Protein AF-A0A447PQ79-F1 (afdb_monomer)

Foldseek 3Di:
DDADPDPVVVCCVQFWDDWDFDDDCVVPPPGDIDTHTDPGDDDDQADPVGDGPDDPPPPPDDD

InterPro domains:
  IPR004647 Fe-S hydro-lyase, tartrate dehydratase beta-type, catalytic domain [PF05683] (1-53)
  IPR036660 Fe-S hydro-lyase, tartrate dehydratase beta-type, catalytic domain superfamily [G3DSA:3.20.130.10] (1-54)
  IPR036660 Fe-S hydro-lyase, tartrate dehydratase beta-type, catalytic domain superfamily [SSF117457] (2-53)
  IPR051208 Class-I Fumarase/Tartrate Dehydratase [PTHR30389] (1-53)

Radius of gyration: 16.38 Å; Cα contacts (8 Å, |Δi|>4): 63; chains: 1; bounding box: 44×28×33 Å

pLDDT: mean 73.21, std 12.89, range [41.44, 88.88]

Organism: Salmonella enterica I (NCBI:txid59201)

Mean predicted aligned error: 10.77 Å

Nearest PDB structures (foldseek):
  3low-assembly1_B  TM=2.962E-01  e=8.973E+00  Homo sapiens

Solvent-accessible surface area (backbone atoms only — not comparable to full-atom values): 4231 Å² total; per-residue (Å²): 114,42,64,79,83,79,61,57,69,60,46,47,70,72,22,50,79,45,81,43,81,76,46,58,75,89,56,56,92,74,30,46,68,50,68,44,68,49,89,68,75,64,43,77,42,62,48,98,85,74,53,59,70,66,76,84,82,79,75,77,83,89,126

Sequence (63 aa):
MGSIGGPAAVLAQQSIKHLECVEYPELGMEAIWKIEVEDFPAFILVDDKGKRFLPADCQQTVR

Secondary structure (DSSP, 8-state):
-EE-SS-HHHHHHHHEEEEEEEE-GGGGGGSEEEEEESS--EE--B-TTS-BSS-S-------

Structure (mmCIF, N/CA/C/O backbone):
data_AF-A0A447PQ79-F1
#
_entry.id   AF-A0A447PQ79-F1
#
loop_
_atom_site.group_PDB
_atom_site.id
_atom_site.type_symbol
_atom_site.label_atom_id
_atom_site.label_alt_id
_atom_site.label_comp_id
_atom_site.label_asym_id
_atom_site.label_entity_id
_atom_site.label_seq_id
_atom_site.pdbx_PDB_ins_code
_atom_site.Cartn_x
_atom_site.Cartn_y
_atom_site.Cartn_z
_atom_site.occupancy
_atom_site.B_iso_or_equiv
_atom_site.auth_seq_id
_atom_site.auth_comp_id
_atom_site.auth_asym_id
_atom_site.auth_atom_id
_ato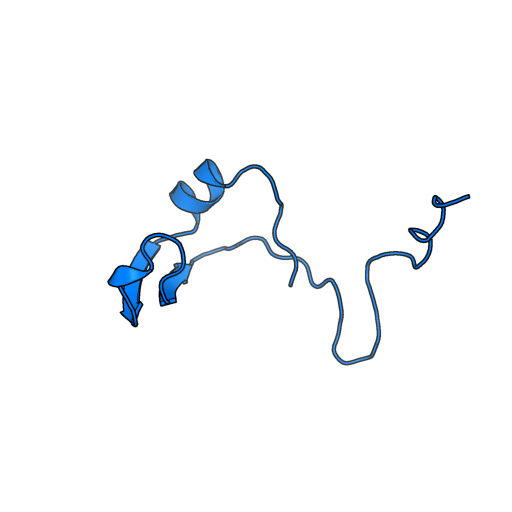m_site.pdbx_PDB_model_num
ATOM 1 N N . MET A 1 1 ? 5.474 0.510 -10.041 1.00 52.75 1 MET A N 1
ATOM 2 C CA . MET A 1 1 ? 5.515 1.775 -9.274 1.00 52.75 1 MET A CA 1
ATOM 3 C C . MET A 1 1 ? 6.412 1.567 -8.063 1.00 52.75 1 MET A C 1
ATOM 5 O O . MET A 1 1 ? 6.372 0.483 -7.500 1.00 52.75 1 MET A O 1
ATOM 9 N N . GLY A 1 2 ? 7.253 2.533 -7.711 1.00 58.34 2 GLY A N 1
ATOM 10 C CA . GLY A 1 2 ? 8.088 2.510 -6.511 1.00 58.34 2 GLY A CA 1
ATOM 11 C C . GLY A 1 2 ? 7.547 3.485 -5.477 1.00 58.34 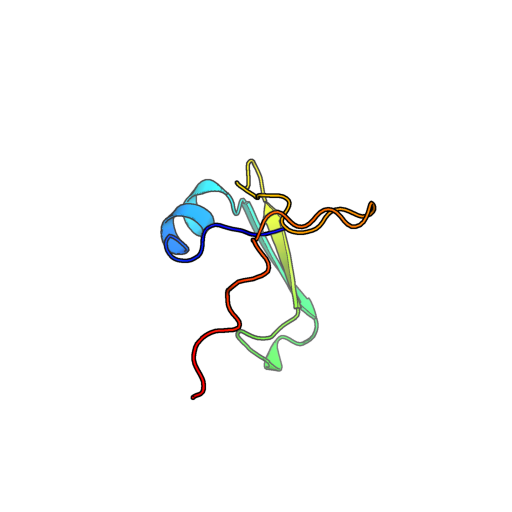2 GLY A C 1
ATOM 12 O O . GLY A 1 2 ? 7.313 4.643 -5.810 1.00 58.34 2 GLY A O 1
ATOM 13 N N . SER A 1 3 ? 7.344 3.017 -4.249 1.00 70.25 3 SER A N 1
ATOM 14 C CA . SER A 1 3 ? 7.055 3.874 -3.094 1.00 70.25 3 SER A CA 1
ATOM 15 C C . SER A 1 3 ? 8.352 4.219 -2.357 1.00 70.25 3 SER A C 1
ATOM 17 O O . SER A 1 3 ? 9.349 3.504 -2.485 1.00 70.25 3 SER A O 1
ATOM 19 N N . ILE A 1 4 ? 8.348 5.300 -1.576 1.00 73.00 4 ILE A N 1
ATOM 20 C CA . ILE A 1 4 ? 9.457 5.636 -0.678 1.00 73.00 4 ILE A CA 1
ATOM 21 C C . ILE A 1 4 ? 9.486 4.601 0.458 1.00 73.00 4 ILE A C 1
ATOM 23 O O . ILE A 1 4 ? 8.614 4.589 1.325 1.00 73.00 4 ILE A O 1
ATOM 27 N N . GLY A 1 5 ? 10.496 3.728 0.460 1.00 61.62 5 GLY A N 1
ATOM 28 C CA . GLY A 1 5 ? 10.731 2.772 1.545 1.00 61.62 5 GLY A CA 1
ATOM 29 C C . GLY A 1 5 ? 11.315 3.462 2.781 1.00 61.62 5 GLY A C 1
ATOM 30 O O . GLY A 1 5 ? 12.306 4.179 2.671 1.00 61.62 5 GLY A O 1
ATOM 31 N N . GLY A 1 6 ? 10.706 3.259 3.954 1.00 74.38 6 GLY A N 1
ATOM 32 C CA . GLY A 1 6 ? 11.163 3.837 5.227 1.00 74.38 6 GLY A CA 1
ATOM 33 C C . GLY A 1 6 ? 10.040 4.465 6.062 1.00 74.38 6 GLY A C 1
ATOM 34 O O . GLY A 1 6 ? 9.741 3.949 7.138 1.00 74.38 6 GLY A O 1
ATOM 35 N N . PRO A 1 7 ? 9.365 5.534 5.598 1.00 77.75 7 PRO A N 1
ATOM 36 C CA . PRO A 1 7 ? 8.349 6.257 6.368 1.00 77.75 7 PRO A CA 1
ATOM 37 C C . PRO A 1 7 ? 6.973 5.558 6.366 1.00 77.75 7 PRO A C 1
ATOM 39 O O . PRO A 1 7 ? 5.941 6.191 6.147 1.00 77.75 7 PRO A O 1
ATOM 42 N N . ALA A 1 8 ? 6.937 4.249 6.630 1.00 72.00 8 ALA A N 1
ATOM 43 C CA . ALA A 1 8 ? 5.716 3.442 6.574 1.00 72.00 8 ALA A CA 1
ATOM 44 C C . ALA A 1 8 ? 4.623 3.933 7.540 1.00 72.00 8 ALA A C 1
ATOM 46 O O . ALA A 1 8 ? 3.453 3.937 7.180 1.00 72.00 8 ALA A O 1
ATOM 47 N N . ALA A 1 9 ? 4.994 4.408 8.735 1.00 68.31 9 ALA A N 1
ATOM 48 C CA . ALA A 1 9 ? 4.036 4.917 9.720 1.00 68.31 9 ALA A CA 1
ATOM 49 C C . ALA A 1 9 ? 3.344 6.214 9.265 1.00 68.31 9 ALA A C 1
ATOM 51 O O . ALA A 1 9 ? 2.142 6.377 9.452 1.00 68.31 9 ALA A O 1
ATOM 52 N N . VAL A 1 10 ? 4.092 7.119 8.629 1.00 75.06 10 VAL A N 1
ATOM 53 C CA . VAL A 1 10 ? 3.562 8.396 8.128 1.00 75.06 10 VAL A CA 1
ATOM 54 C C . VAL A 1 10 ? 2.680 8.158 6.902 1.00 75.06 10 VAL A C 1
ATOM 56 O O . VAL A 1 10 ? 1.576 8.688 6.832 1.00 75.06 10 VAL A O 1
ATOM 59 N N . LEU A 1 11 ? 3.115 7.288 5.985 1.00 74.69 11 LEU A N 1
ATOM 60 C CA . LEU A 1 11 ? 2.315 6.877 4.827 1.00 74.69 11 LEU A CA 1
ATOM 61 C C . LEU A 1 11 ? 1.026 6.166 5.250 1.00 74.69 11 LEU A C 1
ATOM 63 O O . LEU A 1 11 ? -0.035 6.443 4.698 1.00 74.69 11 LEU A O 1
ATOM 67 N N . ALA A 1 12 ? 1.094 5.293 6.256 1.00 72.56 12 ALA A N 1
ATOM 68 C CA . ALA A 1 12 ? -0.089 4.627 6.781 1.00 72.56 12 ALA A CA 1
ATOM 69 C C . ALA A 1 12 ? -1.069 5.618 7.419 1.00 72.56 12 ALA A C 1
ATOM 71 O O . ALA A 1 12 ? -2.270 5.510 7.212 1.00 72.56 12 ALA A O 1
ATOM 72 N N . GLN A 1 13 ? -0.573 6.612 8.155 1.00 71.94 13 GLN A N 1
ATOM 73 C CA . GLN A 1 13 ? -1.439 7.588 8.811 1.00 71.94 13 GLN A CA 1
ATOM 74 C C . GLN A 1 13 ? -2.060 8.601 7.839 1.00 71.94 13 GLN A C 1
ATOM 76 O O . GLN A 1 13 ? -3.184 9.049 8.057 1.00 71.94 13 GLN A O 1
ATOM 81 N N . GLN A 1 14 ? -1.327 9.005 6.801 1.00 77.50 14 GLN A N 1
ATOM 82 C CA . GLN A 1 14 ? -1.751 10.088 5.911 1.00 77.50 14 GLN A CA 1
ATOM 83 C C . GLN A 1 14 ? -2.442 9.586 4.644 1.00 77.50 14 GLN A C 1
ATOM 85 O O . GLN A 1 14 ? -3.396 10.217 4.188 1.00 77.50 14 GLN A O 1
ATOM 90 N N . SER A 1 15 ? -1.992 8.454 4.100 1.00 76.88 15 SER A N 1
ATOM 91 C CA . SER A 1 15 ? -2.412 7.977 2.781 1.00 76.88 15 SER A CA 1
ATOM 92 C C . SER A 1 15 ? -3.305 6.739 2.820 1.00 76.88 15 SER A C 1
ATOM 94 O O . SER A 1 15 ? -3.944 6.469 1.812 1.00 76.88 15 SER A O 1
ATOM 96 N N . ILE A 1 16 ? -3.391 5.990 3.928 1.00 83.25 16 ILE A N 1
ATOM 97 C CA . ILE A 1 16 ? -4.293 4.827 4.035 1.00 83.25 16 ILE A CA 1
ATOM 98 C C . ILE A 1 16 ? -5.610 5.257 4.691 1.00 83.25 16 ILE A C 1
ATOM 100 O O . ILE A 1 16 ? -5.630 5.662 5.852 1.00 83.25 16 ILE A O 1
ATOM 104 N N . LYS A 1 17 ? -6.720 5.169 3.951 1.00 84.44 17 LYS A N 1
ATOM 105 C CA . LYS A 1 17 ? -8.065 5.548 4.425 1.00 84.44 17 LYS A CA 1
ATOM 106 C C . LYS A 1 17 ? -8.866 4.366 4.941 1.00 84.44 17 LYS A C 1
ATOM 108 O O . LYS A 1 17 ? -9.598 4.500 5.919 1.00 84.44 17 LYS A O 1
ATOM 113 N N . HIS A 1 18 ? -8.726 3.220 4.287 1.00 84.31 18 HIS A N 1
ATOM 114 C CA . HIS A 1 18 ? -9.433 2.008 4.662 1.00 84.31 18 HIS A CA 1
ATOM 115 C C . HIS A 1 18 ? -8.552 0.783 4.443 1.00 84.31 18 HIS A C 1
ATOM 117 O O . HIS A 1 18 ? -7.747 0.751 3.511 1.00 84.31 18 HIS A O 1
ATOM 123 N N . LEU A 1 19 ? -8.706 -0.211 5.315 1.00 84.75 19 LEU A N 1
ATOM 124 C CA . LEU A 1 19 ? -7.976 -1.469 5.260 1.00 84.75 19 LEU A CA 1
ATOM 125 C C . LEU A 1 19 ? -8.942 -2.607 5.591 1.00 84.75 19 LEU A C 1
ATOM 127 O O . LEU A 1 19 ? -9.465 -2.682 6.703 1.00 84.75 19 LEU A O 1
ATOM 131 N N . GLU A 1 20 ? -9.173 -3.474 4.614 1.00 88.44 20 GLU A N 1
ATOM 132 C CA . GLU A 1 20 ? -10.092 -4.605 4.695 1.00 88.44 20 GLU A CA 1
ATOM 133 C C . GLU A 1 20 ? -9.341 -5.895 4.341 1.00 88.44 20 GLU A C 1
ATOM 135 O O . GLU A 1 20 ? -8.584 -5.940 3.369 1.00 88.44 20 GLU A O 1
ATOM 140 N N . CYS A 1 21 ? -9.532 -6.951 5.135 1.00 85.31 21 CYS A N 1
ATOM 141 C CA . CYS A 1 21 ? -9.012 -8.280 4.813 1.00 85.31 21 CYS A CA 1
ATOM 142 C C . CYS A 1 21 ? -9.998 -8.972 3.870 1.00 85.31 21 CYS A C 1
ATOM 144 O O . CYS A 1 21 ? -11.144 -9.207 4.253 1.00 85.31 21 CYS A O 1
ATOM 146 N N . VAL A 1 22 ? -9.565 -9.264 2.644 1.00 86.81 22 VAL A N 1
ATOM 147 C CA . VAL A 1 22 ? -10.430 -9.850 1.610 1.00 86.81 22 VAL A CA 1
ATOM 148 C C . VAL A 1 22 ? -10.425 -11.370 1.708 1.00 86.81 22 VAL A C 1
ATOM 150 O O . VAL A 1 22 ? -11.482 -11.991 1.696 1.00 86.81 22 VAL A O 1
ATOM 153 N N . GLU A 1 23 ? -9.239 -11.971 1.827 1.00 85.31 23 GLU A N 1
ATOM 154 C CA . GLU A 1 23 ? -9.055 -13.423 1.802 1.00 85.31 23 GLU A CA 1
ATOM 155 C C . GLU A 1 23 ? -7.868 -13.869 2.675 1.00 85.31 23 GLU A C 1
ATOM 157 O O . GLU A 1 23 ? -6.899 -13.129 2.863 1.00 85.31 23 GLU A O 1
ATOM 162 N N . TYR A 1 24 ? -7.946 -15.116 3.155 1.00 85.56 24 TYR A N 1
ATOM 163 C CA . TYR A 1 24 ? -6.929 -15.821 3.953 1.00 85.56 24 TYR A CA 1
ATOM 164 C C . TYR A 1 24 ? -6.509 -15.122 5.263 1.00 85.56 24 TYR A C 1
ATOM 166 O O . TYR A 1 24 ? -5.317 -14.872 5.475 1.00 85.56 24 TYR A O 1
ATOM 174 N N . PRO A 1 25 ? -7.448 -14.812 6.183 1.00 83.19 25 PRO A N 1
ATOM 175 C CA . PRO A 1 25 ? -7.121 -14.166 7.458 1.00 83.19 25 PRO A CA 1
ATOM 176 C C . PRO A 1 25 ? -6.164 -14.990 8.341 1.00 83.19 25 PRO A C 1
ATOM 178 O O . PRO A 1 25 ? -5.504 -14.435 9.220 1.00 83.19 25 PRO A O 1
ATOM 181 N N . GLU A 1 26 ? -6.052 -16.299 8.115 1.00 86.88 26 GLU A N 1
ATOM 182 C CA . GLU A 1 26 ? -5.145 -17.200 8.828 1.00 86.88 26 GLU A CA 1
ATOM 183 C C . GLU A 1 26 ? -3.655 -16.942 8.552 1.00 86.88 26 GLU A C 1
ATOM 185 O O . GLU A 1 26 ? -2.819 -17.290 9.386 1.00 86.88 26 GLU A O 1
ATOM 190 N N . LEU A 1 27 ? -3.311 -16.298 7.430 1.00 85.06 27 LEU A N 1
ATOM 191 C CA . LEU A 1 27 ? -1.930 -15.925 7.088 1.00 85.06 27 LEU A CA 1
ATOM 192 C C . LEU A 1 27 ? -1.456 -14.664 7.837 1.00 85.06 27 LEU A C 1
ATOM 194 O O . LEU A 1 27 ? -0.303 -14.243 7.708 1.00 85.06 27 LEU A O 1
ATOM 198 N N . GLY A 1 28 ? -2.328 -14.054 8.648 1.00 86.94 28 GLY A N 1
ATOM 199 C CA . GLY A 1 28 ? -1.997 -12.899 9.473 1.00 86.94 28 GLY A CA 1
ATOM 200 C C . GLY A 1 28 ? -1.540 -11.713 8.626 1.00 86.94 28 GLY A C 1
ATOM 201 O O . GLY A 1 28 ? -2.318 -11.152 7.861 1.00 86.94 28 GLY A O 1
ATOM 202 N N . MET A 1 29 ? -0.272 -11.315 8.759 1.00 82.50 29 MET A N 1
ATOM 203 C CA . MET A 1 29 ? 0.268 -10.152 8.041 1.00 82.50 29 MET A CA 1
ATOM 204 C C . MET A 1 29 ? 0.413 -10.369 6.526 1.00 82.50 29 MET A C 1
ATOM 206 O O . MET A 1 29 ? 0.499 -9.393 5.788 1.00 82.50 29 MET A O 1
ATOM 210 N N . GLU A 1 30 ? 0.414 -11.624 6.069 1.00 84.75 30 GLU A N 1
ATOM 211 C CA . GLU A 1 30 ? 0.553 -11.995 4.652 1.00 84.75 30 GLU A CA 1
ATOM 212 C C . GLU A 1 30 ? -0.797 -12.224 3.950 1.00 84.75 30 GLU A C 1
ATOM 214 O O . GLU A 1 30 ? -0.827 -12.592 2.776 1.00 84.75 30 GLU A O 1
ATOM 219 N N . ALA A 1 31 ? -1.916 -12.004 4.652 1.00 87.81 31 ALA A N 1
ATOM 220 C CA . ALA A 1 31 ? -3.256 -12.096 4.079 1.00 87.81 31 ALA A CA 1
ATOM 221 C C . ALA A 1 31 ? -3.460 -11.105 2.916 1.00 87.81 31 ALA A C 1
ATOM 223 O O . ALA A 1 31 ? -2.708 -10.141 2.742 1.00 87.81 31 ALA A O 1
ATOM 224 N N . ILE A 1 32 ? -4.498 -11.321 2.105 1.00 85.12 32 ILE A N 1
ATOM 225 C CA . ILE A 1 32 ? -4.810 -10.410 1.001 1.00 85.12 32 ILE A CA 1
ATOM 226 C C . ILE A 1 32 ? -5.578 -9.214 1.561 1.00 85.12 32 ILE A C 1
ATOM 228 O O . ILE A 1 32 ? -6.747 -9.317 1.941 1.00 85.12 32 ILE A O 1
ATOM 232 N N . TRP A 1 33 ? -4.915 -8.060 1.571 1.00 85.94 33 TRP A N 1
ATOM 233 C CA . TRP A 1 33 ? -5.477 -6.806 2.061 1.00 85.94 33 TRP A CA 1
ATOM 234 C C . TRP A 1 33 ? -5.934 -5.924 0.907 1.00 85.94 33 TRP A C 1
ATOM 236 O O . TRP A 1 33 ? -5.164 -5.608 -0.004 1.00 85.94 33 TRP A O 1
ATOM 246 N N . LYS A 1 34 ? -7.180 -5.463 0.979 1.00 86.00 34 LYS A N 1
ATOM 247 C CA . LYS A 1 34 ? -7.673 -4.362 0.160 1.00 86.00 34 LYS A CA 1
ATOM 248 C C . LYS A 1 34 ? -7.472 -3.071 0.933 1.00 86.00 34 LYS A C 1
ATOM 250 O O . LYS A 1 34 ? -8.014 -2.886 2.020 1.00 86.00 34 LYS A O 1
ATOM 255 N N . ILE A 1 35 ? -6.661 -2.194 0.358 1.00 88.88 35 ILE A N 1
ATOM 256 C CA . ILE A 1 35 ? -6.293 -0.920 0.962 1.00 88.88 35 ILE A CA 1
ATOM 257 C C . ILE A 1 35 ? -6.805 0.192 0.058 1.00 88.88 35 ILE A C 1
ATOM 259 O O . ILE A 1 35 ? -6.483 0.230 -1.131 1.00 88.88 35 ILE A O 1
ATOM 263 N N . GLU A 1 36 ? -7.591 1.098 0.624 1.00 85.75 36 GLU A N 1
ATOM 264 C CA . GLU A 1 36 ? -8.003 2.321 -0.056 1.00 85.75 36 GLU A CA 1
ATOM 265 C C . GLU A 1 36 ? -7.012 3.424 0.295 1.00 85.75 36 GLU A C 1
ATOM 267 O O . GLU A 1 36 ? -6.833 3.763 1.471 1.00 85.75 36 GLU A O 1
ATOM 272 N N . VAL A 1 37 ? -6.342 3.951 -0.731 1.00 86.00 37 VAL A N 1
ATOM 273 C CA . VAL A 1 37 ? -5.315 4.980 -0.579 1.00 86.00 37 VAL A CA 1
ATOM 274 C C . VAL A 1 37 ? -5.70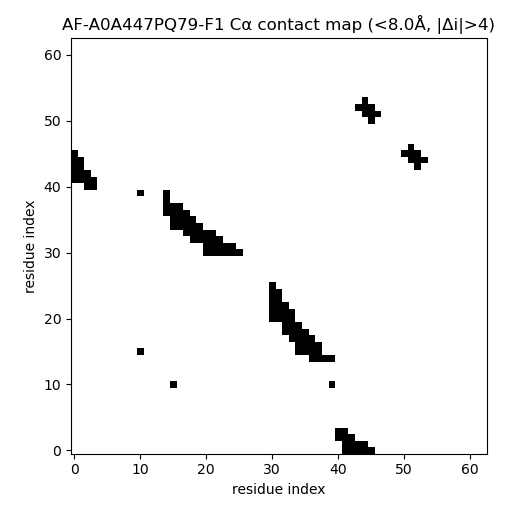6 6.271 -1.284 1.00 86.00 37 VAL A C 1
ATOM 276 O O . VAL A 1 37 ? -6.262 6.245 -2.380 1.00 86.00 37 VAL A O 1
ATOM 279 N N . GLU A 1 38 ? -5.376 7.397 -0.661 1.00 83.00 38 GLU A N 1
ATOM 280 C CA . GLU A 1 38 ? -5.521 8.740 -1.229 1.00 83.00 38 GLU A CA 1
ATOM 281 C C . GLU A 1 38 ? -4.149 9.430 -1.217 1.00 83.00 38 GLU A C 1
ATOM 283 O O . GLU A 1 38 ? -3.379 9.263 -0.268 1.00 83.00 38 GLU A O 1
ATOM 288 N N . ASP A 1 39 ? -3.822 10.157 -2.290 1.00 81.00 39 ASP A N 1
ATOM 289 C CA . ASP A 1 39 ? -2.567 10.909 -2.446 1.00 81.00 39 ASP A CA 1
ATOM 290 C C . ASP A 1 39 ? -1.289 10.110 -2.128 1.00 81.00 39 ASP A C 1
ATOM 292 O O . ASP A 1 39 ? -0.373 10.585 -1.458 1.00 81.00 39 ASP A O 1
ATOM 296 N N . PHE A 1 40 ? -1.208 8.865 -2.605 1.00 80.12 40 PHE A N 1
ATOM 297 C CA . PHE A 1 40 ? -0.051 8.011 -2.351 1.00 80.12 40 PHE A CA 1
ATOM 298 C C . PHE A 1 40 ? 1.147 8.415 -3.235 1.00 80.12 40 PHE A C 1
ATOM 300 O O . PHE A 1 40 ? 1.082 8.255 -4.461 1.00 80.12 40 PHE A O 1
ATOM 307 N N . PRO A 1 41 ? 2.265 8.903 -2.661 1.00 78.00 41 PRO A N 1
ATOM 308 C CA . PRO A 1 41 ? 3.420 9.315 -3.447 1.00 78.00 41 PRO A CA 1
ATOM 309 C C . PRO A 1 41 ? 4.120 8.085 -4.035 1.00 78.00 41 PRO A C 1
ATOM 311 O O . PRO A 1 41 ? 4.768 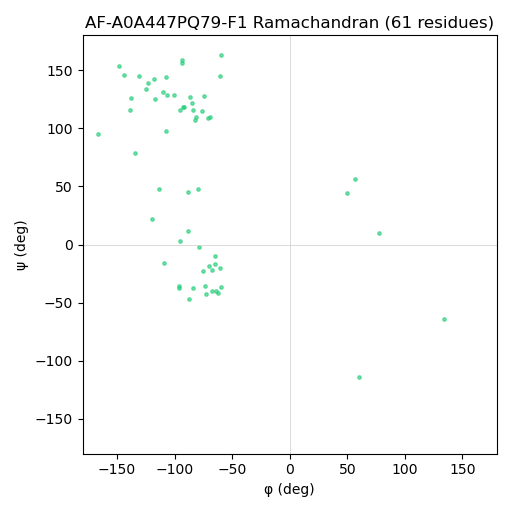7.312 -3.327 1.00 78.00 41 PRO A O 1
ATOM 314 N N . ALA A 1 42 ? 4.010 7.910 -5.351 1.00 78.50 42 ALA A N 1
ATOM 315 C CA . ALA A 1 42 ? 4.660 6.830 -6.077 1.00 78.50 42 ALA A 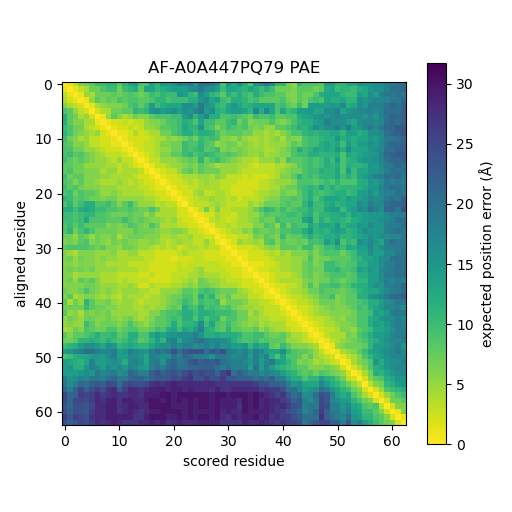CA 1
ATOM 316 C C . ALA A 1 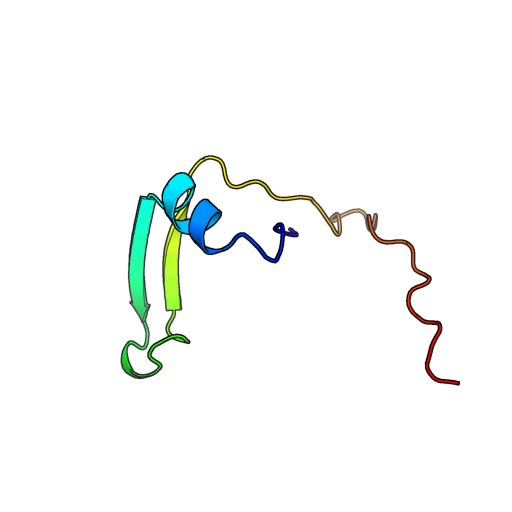42 ? 5.396 7.345 -7.313 1.00 78.50 42 ALA A C 1
ATOM 318 O O . ALA A 1 42 ? 4.941 8.242 -8.020 1.00 78.50 42 ALA A O 1
ATOM 319 N N . PHE A 1 43 ? 6.528 6.713 -7.601 1.00 73.88 43 PHE A N 1
ATOM 320 C CA . PHE A 1 43 ? 7.340 6.990 -8.777 1.00 73.88 43 PHE A CA 1
ATOM 321 C C . PHE A 1 43 ? 7.217 5.854 -9.795 1.00 73.88 43 PHE A C 1
ATOM 323 O O . PHE A 1 43 ? 7.132 4.670 -9.448 1.00 73.88 43 PHE A O 1
ATOM 330 N N . ILE A 1 44 ? 7.231 6.189 -11.083 1.00 73.19 44 ILE A N 1
ATOM 331 C CA . ILE A 1 44 ? 7.252 5.189 -12.155 1.00 73.19 44 ILE A CA 1
ATOM 332 C C . ILE A 1 44 ? 8.700 4.728 -12.342 1.00 73.19 44 ILE A C 1
ATOM 334 O O . ILE A 1 44 ? 9.545 5.466 -12.836 1.00 73.19 44 ILE A O 1
ATOM 338 N N . LEU A 1 45 ? 8.992 3.501 -11.903 1.00 70.06 45 LEU A N 1
ATOM 339 C CA . LEU A 1 45 ? 10.336 2.914 -11.984 1.00 70.06 45 LEU A CA 1
ATOM 340 C C . LEU A 1 45 ? 10.628 2.277 -13.345 1.00 70.06 45 LEU A C 1
ATOM 342 O O . LEU A 1 45 ? 11.756 2.341 -13.828 1.00 70.06 45 LEU A O 1
ATOM 346 N N . VAL A 1 46 ? 9.625 1.637 -13.938 1.00 72.25 46 VAL A N 1
ATOM 347 C CA . VAL A 1 46 ? 9.695 0.971 -15.237 1.00 72.25 46 VAL A CA 1
ATOM 348 C C . VAL A 1 46 ? 8.415 1.321 -15.972 1.00 72.25 46 VAL A C 1
ATOM 350 O O . VAL A 1 46 ? 7.329 1.140 -15.420 1.00 72.25 46 VAL A O 1
ATOM 353 N N . ASP A 1 47 ? 8.574 1.857 -17.173 1.00 75.56 47 ASP A N 1
ATOM 354 C CA . ASP A 1 47 ? 7.486 2.192 -18.082 1.00 75.56 47 ASP A CA 1
ATOM 355 C C . ASP A 1 47 ? 7.220 1.040 -19.064 1.00 75.56 47 ASP A C 1
ATOM 357 O O . ASP A 1 47 ? 8.123 0.251 -19.372 1.00 75.56 47 ASP A O 1
ATOM 361 N N . ASP A 1 48 ? 6.004 0.968 -19.600 1.00 78.12 48 ASP A N 1
ATOM 362 C CA . ASP A 1 48 ? 5.582 -0.035 -20.594 1.00 78.12 48 ASP A CA 1
ATOM 363 C C . ASP A 1 48 ? 6.337 0.094 -21.936 1.00 78.12 48 ASP A C 1
ATOM 365 O O . ASP A 1 48 ? 6.405 -0.846 -22.727 1.00 78.12 48 ASP A O 1
ATOM 369 N N . LYS A 1 49 ? 6.987 1.242 -22.155 1.00 74.50 49 LYS A N 1
ATOM 370 C CA . LYS A 1 49 ? 7.855 1.560 -23.302 1.00 74.50 49 LYS A CA 1
ATOM 371 C C . LYS A 1 49 ? 9.324 1.161 -23.109 1.00 74.50 49 LYS A C 1
ATOM 373 O O . LYS A 1 49 ? 10.183 1.600 -23.873 1.00 74.50 49 LYS A O 1
ATOM 378 N N . GLY A 1 50 ? 9.645 0.371 -22.082 1.00 66.31 50 GLY A N 1
ATOM 379 C CA . GLY A 1 50 ? 11.006 -0.126 -21.832 1.00 66.31 50 GLY A CA 1
ATOM 380 C C . GLY A 1 50 ? 11.961 0.903 -21.214 1.00 66.31 50 GLY A C 1
ATOM 381 O O . GLY A 1 50 ? 13.163 0.653 -21.116 1.00 66.31 50 GLY A O 1
ATOM 382 N N . LYS A 1 51 ? 11.451 2.059 -20.768 1.00 62.62 51 LYS A N 1
ATOM 383 C CA . LYS A 1 51 ? 12.238 3.070 -20.053 1.00 62.62 51 LYS A CA 1
ATOM 384 C C . LYS A 1 51 ? 12.286 2.714 -18.566 1.00 62.62 51 LYS A C 1
ATOM 386 O O . LYS A 1 51 ? 11.251 2.622 -17.912 1.00 62.62 51 LYS A O 1
ATOM 391 N N . ARG A 1 52 ? 13.491 2.533 -18.024 1.00 59.25 52 ARG A N 1
ATOM 392 C CA . ARG A 1 52 ? 13.731 2.284 -16.596 1.00 59.25 52 ARG A CA 1
ATOM 393 C C . ARG A 1 52 ? 14.403 3.502 -15.963 1.00 59.25 52 ARG A C 1
ATOM 395 O O . ARG A 1 52 ? 15.371 4.013 -16.512 1.00 59.25 52 ARG A O 1
ATOM 402 N N . PHE A 1 53 ? 13.884 3.962 -14.826 1.00 62.53 53 PHE A N 1
ATOM 403 C CA . PHE A 1 53 ? 14.394 5.134 -14.098 1.00 62.53 53 PHE A CA 1
ATOM 404 C C . PHE A 1 53 ? 15.704 4.845 -13.343 1.00 62.53 53 PHE A C 1
ATOM 406 O O . PHE A 1 53 ? 16.483 5.751 -13.074 1.00 62.53 53 PHE A O 1
ATOM 413 N N . LEU A 1 54 ? 15.972 3.574 -13.027 1.00 58.75 54 LEU A N 1
ATOM 414 C CA . LEU A 1 54 ? 17.215 3.155 -12.382 1.00 58.75 54 LEU A CA 1
ATOM 415 C C . LEU A 1 54 ? 18.310 2.895 -13.433 1.00 58.75 54 LEU A C 1
ATOM 417 O O . LEU A 1 54 ? 18.071 2.096 -14.351 1.00 58.75 54 LEU A O 1
ATOM 421 N N . PRO A 1 55 ? 19.502 3.512 -13.307 1.00 49.78 55 PRO A N 1
ATOM 422 C CA . PRO A 1 55 ? 20.642 3.179 -14.152 1.00 49.78 55 PRO A CA 1
ATOM 423 C C . PRO A 1 55 ? 21.017 1.702 -13.965 1.00 49.78 55 PRO A C 1
ATOM 425 O O . PRO A 1 55 ? 20.890 1.145 -12.876 1.00 49.78 55 PRO A O 1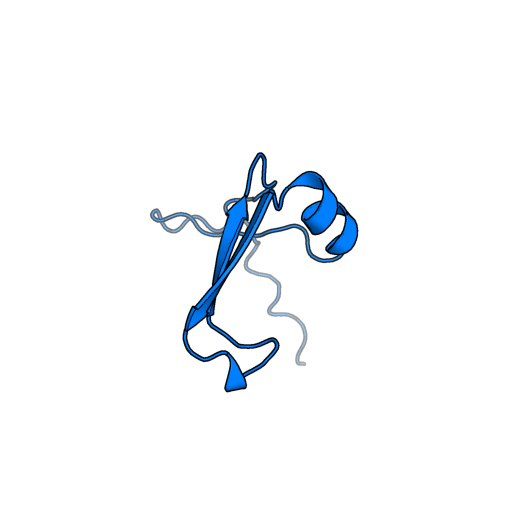
ATOM 428 N N . ALA A 1 56 ? 21.456 1.050 -15.042 1.00 53.88 56 ALA A N 1
ATOM 429 C CA . ALA A 1 56 ? 21.793 -0.374 -15.051 1.00 53.88 56 ALA A CA 1
ATOM 430 C C . ALA A 1 56 ? 23.002 -0.745 -14.159 1.00 53.88 56 ALA A C 1
ATOM 432 O O . ALA A 1 56 ? 23.208 -1.925 -13.891 1.00 53.88 56 ALA A O 1
ATOM 433 N N . ASP A 1 57 ? 23.746 0.236 -13.641 1.00 51.22 57 ASP A N 1
ATOM 434 C CA . ASP A 1 57 ? 25.012 0.034 -12.923 1.00 51.22 57 ASP A CA 1
ATOM 435 C C . ASP A 1 57 ? 24.863 -0.206 -11.411 1.00 51.22 57 ASP A C 1
ATOM 437 O O . 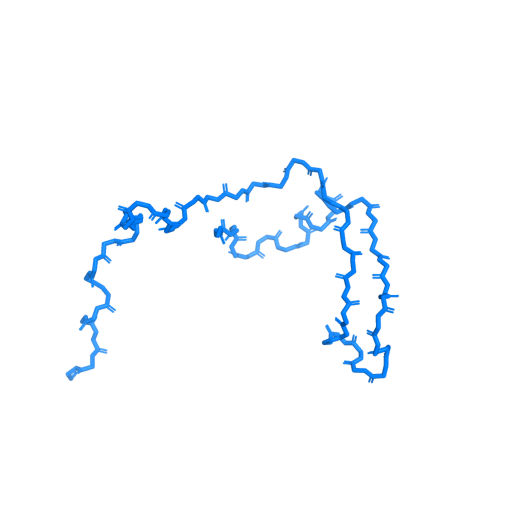ASP A 1 57 ? 25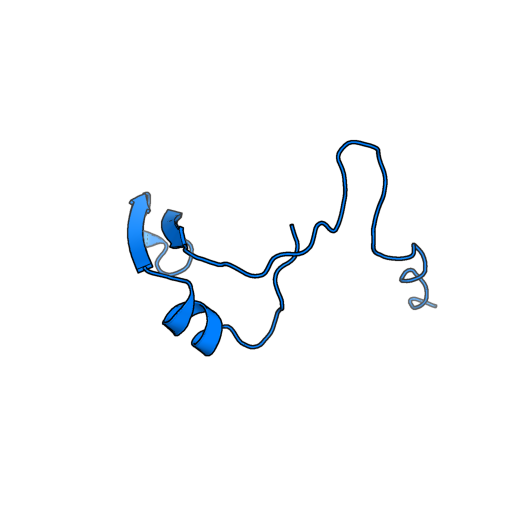.628 0.295 -10.592 1.00 51.22 57 ASP A O 1
ATOM 441 N N . CYS A 1 58 ? 23.921 -1.065 -11.022 1.00 48.25 58 CYS A N 1
ATOM 442 C CA . CYS A 1 58 ? 24.010 -1.781 -9.744 1.00 48.25 58 CYS A CA 1
ATOM 443 C C . CYS A 1 58 ? 24.203 -3.287 -9.997 1.00 48.25 58 CYS A C 1
ATOM 445 O O . CYS A 1 58 ? 23.505 -4.135 -9.450 1.00 48.25 58 CYS A O 1
ATOM 447 N N . GLN A 1 59 ? 25.146 -3.616 -10.886 1.00 50.44 59 GLN A N 1
ATOM 448 C CA . GLN A 1 59 ? 25.780 -4.940 -10.986 1.00 50.44 59 GLN A CA 1
ATOM 449 C C . GLN A 1 59 ? 27.309 -4.886 -10.770 1.00 50.44 59 GLN A C 1
ATOM 451 O O . GLN A 1 59 ? 28.026 -5.814 -11.130 1.00 50.44 59 GLN A O 1
ATOM 456 N N . GLN A 1 60 ? 27.832 -3.849 -10.111 1.00 52.78 60 GLN A N 1
ATOM 457 C CA . GLN A 1 60 ? 29.091 -3.947 -9.363 1.00 52.78 60 GLN A CA 1
ATOM 458 C C . GLN A 1 60 ? 28.713 -3.920 -7.881 1.00 52.78 60 GLN A C 1
ATOM 460 O O . GLN A 1 60 ? 28.405 -2.873 -7.329 1.00 52.78 60 GLN A O 1
ATOM 465 N N . THR A 1 61 ? 28.605 -5.049 -7.185 1.00 50.03 61 THR A N 1
ATOM 466 C CA . THR A 1 61 ? 29.764 -5.652 -6.516 1.00 50.03 61 THR A CA 1
ATOM 467 C C . THR A 1 61 ? 29.410 -7.080 -6.085 1.00 50.03 61 THR A C 1
ATOM 469 O O . THR A 1 61 ? 28.845 -7.287 -5.019 1.00 50.03 61 THR A O 1
ATOM 472 N N . VAL A 1 62 ? 29.758 -8.065 -6.913 1.00 46.97 62 VAL A N 1
ATOM 473 C CA . VAL A 1 62 ? 30.275 -9.355 -6.430 1.00 46.97 62 VAL A CA 1
ATOM 474 C C . VAL A 1 62 ? 31.487 -9.672 -7.307 1.00 46.97 62 VAL A C 1
ATOM 476 O O . VAL A 1 62 ? 31.400 -10.379 -8.309 1.00 46.97 62 VAL A O 1
ATOM 479 N N . ARG A 1 63 ? 32.606 -9.023 -6.988 1.00 41.44 63 ARG A N 1
ATOM 480 C CA . ARG A 1 63 ? 33.944 -9.558 -7.232 1.00 41.44 63 ARG A CA 1
ATOM 481 C C . ARG A 1 63 ? 34.593 -9.739 -5.876 1.00 41.44 63 ARG A C 1
ATOM 483 O O . ARG A 1 63 ? 34.375 -8.839 -5.035 1.00 41.44 63 ARG A O 1
#